Protein AF-A0A3R9ZEL8-F1 (afdb_monomer_lite)

Secondary structure (DSSP, 8-state):
----PSSEEEEEEE-HHHHTS-TTTSPBPSSSSSBP-EEEEEE-SSSTT-EEEEEE-TTGGG-HHHHHHHHHHHHHHHHHHHHHHHTT-

pLDDT: mean 86.23, std 9.23, range [44.94, 93.81]

Radius of gyration: 14.88 Å; chains: 1; bounding box: 33×32×41 Å

Sequence (89 aa):
MSSKSYPRVGRTSRQQKWDKLPPKAAPKCSACDQPARFRVDVEVNWFRGDDECGRACADHKNDAIALLAGIERHQAEQKALREAKAAQS

Structure (mmCIF, N/CA/C/O backbone):
data_AF-A0A3R9ZEL8-F1
#
_entry.id   AF-A0A3R9ZEL8-F1
#
loop_
_atom_site.group_PDB
_atom_site.id
_atom_site.type_symbol
_atom_site.label_atom_id
_atom_site.label_alt_id
_atom_site.label_comp_id
_atom_site.label_asym_id
_atom_site.label_entity_id
_atom_site.label_seq_id
_atom_site.pdbx_PDB_ins_code
_atom_site.Cartn_x
_atom_site.Cartn_y
_atom_site.Cartn_z
_atom_site.occupancy
_atom_site.B_iso_or_equiv
_atom_site.auth_seq_id
_atom_site.auth_comp_id
_atom_site.auth_asym_id
_atom_site.auth_atom_id
_atom_site.pdbx_PDB_model_num
ATOM 1 N N . MET A 1 1 ? 15.015 9.535 -25.948 1.00 44.94 1 MET A N 1
ATOM 2 C CA . MET A 1 1 ? 14.556 9.856 -24.580 1.00 44.94 1 MET A CA 1
ATOM 3 C C . MET A 1 1 ? 13.814 8.641 -24.054 1.00 44.94 1 MET A C 1
ATOM 5 O O . MET A 1 1 ? 12.850 8.238 -24.684 1.00 44.94 1 MET A O 1
ATOM 9 N N . SER A 1 2 ? 14.306 7.991 -22.995 1.00 49.91 2 SER A N 1
ATOM 10 C CA . SER A 1 2 ? 13.595 6.855 -22.392 1.00 49.91 2 SER A CA 1
ATOM 11 C C . SER A 1 2 ? 12.323 7.401 -21.747 1.00 49.91 2 SER A C 1
ATOM 13 O O . SER A 1 2 ? 12.397 8.111 -20.744 1.00 49.91 2 SER A O 1
ATOM 15 N N . SER A 1 3 ? 11.179 7.165 -22.387 1.00 58.12 3 SER A N 1
ATOM 16 C CA . SER A 1 3 ? 9.862 7.514 -21.868 1.00 58.12 3 SER A CA 1
ATOM 17 C C . SER A 1 3 ? 9.599 6.649 -20.641 1.00 58.12 3 SER A C 1
ATOM 19 O O . SER A 1 3 ? 9.082 5.538 -20.745 1.00 58.12 3 SER A O 1
ATOM 21 N N . LYS A 1 4 ? 10.027 7.119 -19.471 1.00 67.50 4 LYS A N 1
ATOM 22 C CA . LYS A 1 4 ? 9.636 6.506 -18.205 1.00 67.50 4 LYS A CA 1
ATOM 23 C C . LYS A 1 4 ? 8.126 6.682 -18.086 1.00 67.50 4 LYS A C 1
ATOM 25 O O . LYS A 1 4 ? 7.649 7.800 -17.921 1.00 67.50 4 LYS A O 1
ATOM 30 N N . SER A 1 5 ? 7.388 5.591 -18.260 1.00 78.94 5 SER A N 1
ATOM 31 C CA . SER A 1 5 ? 5.957 5.544 -17.991 1.00 78.94 5 SER A CA 1
ATOM 32 C C . SER A 1 5 ? 5.763 5.568 -16.480 1.00 78.94 5 SER A C 1
ATOM 34 O O . SER A 1 5 ? 6.271 4.689 -15.780 1.00 78.94 5 SER A O 1
ATOM 36 N N . TYR A 1 6 ? 5.065 6.588 -15.998 1.00 82.50 6 TYR A N 1
ATOM 37 C CA . TYR A 1 6 ? 4.626 6.706 -14.614 1.00 82.50 6 TYR A CA 1
ATOM 38 C C . TYR A 1 6 ? 3.134 6.348 -14.528 1.00 82.50 6 TYR A C 1
ATOM 40 O O . TYR A 1 6 ? 2.413 6.580 -15.502 1.00 82.50 6 TYR A O 1
ATOM 48 N N . PRO A 1 7 ? 2.657 5.794 -13.403 1.00 87.38 7 PRO A N 1
ATOM 49 C CA . PRO A 1 7 ? 3.406 5.471 -12.188 1.00 87.38 7 PRO A CA 1
ATOM 50 C C . PRO A 1 7 ? 4.297 4.233 -12.355 1.00 87.38 7 PRO A C 1
ATOM 52 O O . PRO A 1 7 ? 3.997 3.331 -13.139 1.00 87.38 7 PRO A O 1
ATOM 55 N N . ARG A 1 8 ? 5.401 4.172 -11.606 1.00 88.75 8 ARG A N 1
ATOM 56 C CA . ARG A 1 8 ? 6.321 3.024 -11.628 1.00 88.75 8 ARG A CA 1
ATOM 57 C C . ARG A 1 8 ? 6.768 2.626 -10.234 1.00 88.75 8 ARG A C 1
ATOM 59 O O . ARG A 1 8 ? 6.820 3.438 -9.317 1.00 88.75 8 ARG A O 1
ATOM 66 N N . VAL A 1 9 ? 7.151 1.360 -10.096 1.00 89.25 9 VAL A N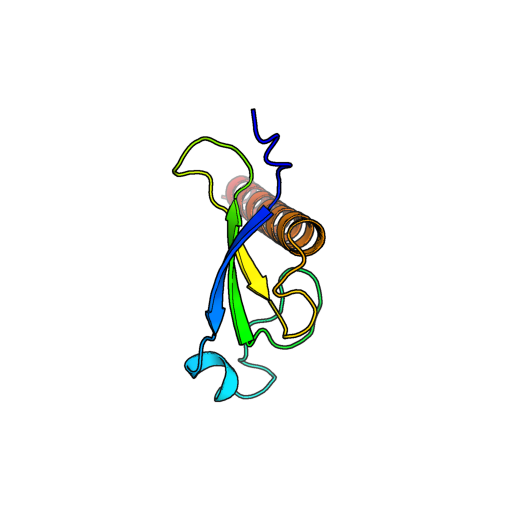 1
ATOM 67 C CA . VAL A 1 9 ? 7.775 0.880 -8.865 1.00 89.25 9 VAL A CA 1
ATOM 68 C C . VAL A 1 9 ? 9.199 1.420 -8.800 1.00 89.25 9 VAL A C 1
ATOM 70 O O . VAL A 1 9 ? 10.021 1.136 -9.676 1.00 89.25 9 VAL A O 1
ATOM 73 N N . GLY A 1 10 ? 9.464 2.212 -7.766 1.00 87.38 10 GLY A N 1
ATOM 74 C CA . GLY A 1 10 ? 10.791 2.667 -7.391 1.00 87.38 10 GLY A CA 1
ATOM 75 C C . GLY A 1 10 ? 11.463 1.613 -6.518 1.00 87.38 10 GLY A C 1
ATOM 76 O O . GLY A 1 10 ? 11.887 0.552 -6.987 1.00 87.38 10 GLY A O 1
ATOM 77 N N . ARG A 1 11 ? 11.564 1.884 -5.214 1.00 89.25 11 ARG A N 1
ATOM 78 C CA . ARG A 1 11 ? 12.249 0.998 -4.268 1.00 89.25 11 ARG A CA 1
ATOM 79 C C . ARG A 1 11 ? 11.285 0.012 -3.617 1.00 89.25 11 ARG A C 1
ATOM 81 O O . ARG A 1 11 ? 10.351 0.396 -2.927 1.00 89.25 11 ARG A O 1
ATOM 88 N N . THR A 1 12 ? 11.594 -1.278 -3.722 1.00 92.75 12 THR A N 1
ATOM 89 C CA . THR A 1 12 ? 10.900 -2.334 -2.970 1.00 92.75 12 THR A CA 1
ATOM 90 C C . THR A 1 12 ? 11.790 -2.861 -1.852 1.00 92.75 12 THR A C 1
ATOM 92 O O . THR A 1 12 ? 12.892 -3.347 -2.094 1.00 92.75 12 THR A O 1
ATOM 95 N N . SER A 1 13 ? 11.309 -2.784 -0.613 1.00 92.00 13 SER A N 1
ATOM 96 C CA . SER A 1 13 ? 12.044 -3.191 0.587 1.00 92.00 13 SER A CA 1
ATOM 97 C C . SER A 1 13 ? 11.233 -4.199 1.396 1.00 92.00 13 SER A C 1
ATOM 99 O O . SER A 1 13 ? 10.181 -3.862 1.945 1.00 92.00 13 SER A O 1
ATOM 101 N N . ARG A 1 14 ? 11.727 -5.434 1.529 1.00 91.94 14 ARG A N 1
ATOM 102 C CA . ARG A 1 14 ? 11.094 -6.434 2.403 1.00 91.94 14 ARG A CA 1
ATOM 103 C C . ARG A 1 14 ? 11.218 -6.014 3.867 1.00 91.94 14 ARG A C 1
ATOM 105 O O . ARG A 1 14 ? 12.305 -5.692 4.338 1.00 91.94 14 ARG A O 1
ATOM 112 N N . GLN A 1 15 ? 10.111 -6.052 4.599 1.00 90.38 15 GLN A N 1
ATOM 113 C CA . GLN A 1 15 ? 10.055 -5.691 6.010 1.00 90.38 15 GLN A CA 1
ATOM 114 C C . GLN A 1 15 ? 9.970 -6.960 6.856 1.00 90.38 15 GLN A C 1
ATOM 116 O O . GLN A 1 15 ? 8.887 -7.456 7.147 1.00 90.38 15 GLN A O 1
ATOM 121 N N . GLN A 1 16 ? 11.122 -7.465 7.305 1.00 87.12 16 GLN A N 1
ATOM 122 C CA . GLN A 1 16 ? 11.188 -8.672 8.146 1.00 87.12 16 GLN A CA 1
ATOM 123 C C . GLN A 1 16 ? 10.368 -8.551 9.440 1.00 87.12 16 GLN A C 1
ATOM 125 O O . GLN A 1 16 ? 9.889 -9.548 9.971 1.00 87.12 16 GLN A O 1
ATOM 130 N N . LYS A 1 17 ? 10.180 -7.324 9.943 1.00 87.25 17 LYS A N 1
ATOM 131 C CA . LYS A 1 17 ? 9.316 -7.057 11.097 1.00 87.25 17 LYS A CA 1
ATOM 132 C C . LYS A 1 17 ? 7.847 -7.396 10.832 1.00 87.25 17 LYS A C 1
ATOM 134 O O . LYS A 1 17 ? 7.163 -7.780 11.767 1.00 87.25 17 LYS A O 1
ATOM 139 N N . TRP A 1 18 ? 7.363 -7.273 9.594 1.00 86.38 18 TRP A N 1
ATOM 140 C CA . TRP A 1 18 ? 5.969 -7.573 9.248 1.00 86.38 18 TRP A CA 1
ATOM 141 C C . TRP A 1 18 ? 5.722 -9.071 9.112 1.00 86.38 18 TRP A C 1
ATOM 143 O O . TRP A 1 18 ? 4.663 -9.543 9.504 1.00 86.38 18 TRP A O 1
ATOM 153 N N . ASP A 1 19 ? 6.731 -9.822 8.667 1.00 80.38 19 ASP A N 1
ATOM 154 C CA . ASP A 1 19 ? 6.667 -11.285 8.568 1.00 80.38 19 ASP A CA 1
ATOM 155 C C . ASP A 1 19 ? 6.493 -11.968 9.940 1.00 80.38 19 ASP A C 1
ATOM 157 O O . ASP A 1 19 ? 5.976 -13.078 10.013 1.00 80.38 19 ASP A O 1
ATOM 161 N N . LYS A 1 20 ? 6.922 -11.311 11.027 1.00 83.12 20 LYS A N 1
ATOM 162 C CA . LYS A 1 20 ? 6.842 -11.830 12.404 1.00 83.12 20 LYS A CA 1
ATOM 163 C C . LYS A 1 20 ? 5.566 -11.420 13.146 1.00 83.12 20 LYS A C 1
ATOM 165 O O . LYS A 1 20 ? 5.358 -11.866 14.272 1.00 83.12 20 LYS A O 1
ATOM 170 N N . LEU A 1 21 ? 4.742 -10.546 12.565 1.00 84.25 21 LEU A N 1
ATOM 171 C CA . LEU A 1 21 ? 3.511 -10.090 13.208 1.00 84.25 21 LEU A CA 1
ATOM 172 C C . LEU A 1 21 ? 2.392 -11.125 13.028 1.00 84.25 21 LEU A C 1
ATOM 174 O O . LEU A 1 21 ? 2.293 -11.743 11.967 1.00 84.25 21 LEU A O 1
ATOM 178 N N . PRO A 1 2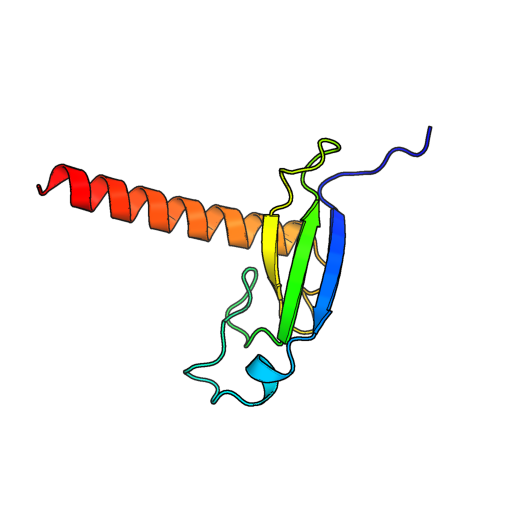2 ? 1.508 -11.296 14.028 1.00 82.88 22 PRO A N 1
ATOM 179 C CA . PRO A 1 22 ? 0.326 -12.127 13.856 1.00 82.88 22 PRO A CA 1
ATOM 180 C C . PRO A 1 22 ? -0.573 -11.546 12.747 1.00 82.88 22 PRO A C 1
ATOM 182 O O . PRO A 1 22 ? -0.615 -10.323 12.586 1.00 82.88 22 PRO A O 1
ATOM 185 N N . PRO A 1 23 ? -1.357 -12.370 12.022 1.00 75.50 23 PRO A N 1
ATOM 186 C CA . PRO A 1 23 ? -2.134 -11.933 10.853 1.00 75.50 23 PRO A CA 1
ATOM 187 C C . PRO A 1 23 ? -3.063 -10.740 11.110 1.00 75.50 23 PRO A C 1
ATOM 189 O O . PRO A 1 23 ? -3.293 -9.931 10.220 1.00 75.50 23 PRO A O 1
ATOM 192 N N . LYS A 1 24 ? -3.574 -10.608 12.342 1.00 79.00 24 LYS A N 1
ATOM 193 C CA . LYS A 1 24 ? -4.445 -9.500 12.761 1.00 79.00 24 LYS A CA 1
ATOM 194 C C . LYS A 1 24 ? -3.704 -8.181 13.019 1.00 79.00 24 LYS A C 1
ATOM 196 O O . LYS A 1 24 ? -4.330 -7.131 12.970 1.00 79.00 24 LYS A O 1
ATOM 201 N N . ALA A 1 25 ? -2.407 -8.233 13.325 1.00 81.81 25 ALA A N 1
ATOM 202 C CA . ALA A 1 25 ? -1.571 -7.056 13.585 1.00 81.81 25 ALA A CA 1
ATOM 203 C C . ALA A 1 25 ? -0.637 -6.724 12.411 1.00 81.81 25 ALA A C 1
ATOM 205 O O . ALA A 1 25 ? -0.039 -5.647 12.378 1.00 81.81 25 ALA A O 1
ATOM 206 N N . ALA A 1 26 ? -0.485 -7.649 11.460 1.00 84.69 26 ALA A N 1
ATOM 207 C CA . ALA A 1 26 ? 0.280 -7.412 10.255 1.00 84.69 26 ALA A CA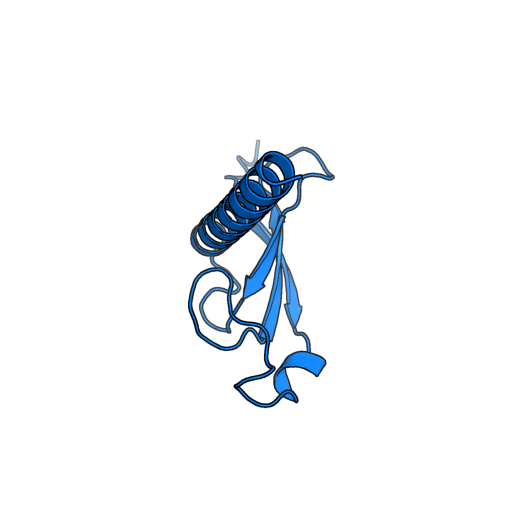 1
ATOM 208 C C . ALA A 1 26 ? -0.377 -6.287 9.436 1.00 84.69 26 ALA A C 1
ATOM 210 O O . ALA A 1 26 ? -1.602 -6.254 9.288 1.00 84.69 26 ALA A O 1
ATOM 211 N N . PRO A 1 27 ? 0.417 -5.352 8.894 1.00 88.94 27 PRO A N 1
ATOM 212 C CA . PRO A 1 27 ? -0.119 -4.356 7.984 1.00 88.94 27 PRO A CA 1
ATOM 213 C C . PRO A 1 27 ? -0.724 -5.048 6.763 1.00 88.94 27 PRO A C 1
ATOM 215 O O . PRO A 1 27 ? -0.162 -6.019 6.267 1.00 88.94 27 PRO A O 1
ATOM 218 N N . LYS A 1 28 ? -1.842 -4.532 6.260 1.00 92.25 28 LYS A N 1
ATOM 219 C CA . LYS A 1 28 ? -2.453 -5.015 5.020 1.00 92.25 28 LYS A CA 1
ATOM 220 C C . LYS A 1 28 ? -1.784 -4.397 3.799 1.00 92.25 28 LYS A C 1
ATOM 222 O O . LYS A 1 28 ? -1.166 -3.331 3.887 1.00 92.25 28 LYS A O 1
ATOM 227 N N . CYS A 1 29 ? -1.887 -5.088 2.674 1.00 93.44 29 CYS A N 1
ATOM 228 C CA . CYS A 1 29 ? -1.508 -4.542 1.386 1.00 93.44 29 CYS A CA 1
ATOM 229 C C . CYS A 1 29 ? -2.438 -3.370 1.020 1.00 93.44 29 CYS A C 1
ATOM 231 O O . CYS A 1 29 ? -3.618 -3.366 1.343 1.00 93.44 29 CYS A O 1
ATOM 233 N N . SER A 1 30 ? -1.899 -2.347 0.362 1.00 92.38 30 SER A N 1
ATOM 234 C CA . SER A 1 30 ? -2.679 -1.202 -0.113 1.00 92.38 30 SER A CA 1
ATOM 235 C C . SER A 1 30 ? -3.653 -1.609 -1.227 1.00 92.38 30 SER A C 1
ATOM 237 O O . SER A 1 30 ? -4.758 -1.079 -1.307 1.00 92.38 30 SER A O 1
ATOM 239 N N . ALA A 1 31 ? -3.263 -2.574 -2.066 1.00 90.69 31 ALA A N 1
ATOM 240 C CA . ALA A 1 31 ? -4.069 -3.058 -3.186 1.00 90.69 31 ALA A CA 1
ATOM 241 C C . ALA A 1 31 ? -5.100 -4.128 -2.775 1.00 90.69 31 ALA A C 1
ATOM 243 O O . ALA A 1 31 ? -6.162 -4.225 -3.385 1.00 90.69 31 ALA A O 1
ATOM 244 N N . CYS A 1 32 ? -4.809 -4.931 -1.745 1.00 90.75 32 CYS A N 1
ATOM 245 C CA . CYS A 1 32 ? -5.659 -6.046 -1.316 1.00 90.75 32 CYS A CA 1
ATOM 246 C C . CYS A 1 32 ? -5.599 -6.292 0.201 1.00 90.75 32 CYS A C 1
ATOM 248 O O . CYS A 1 32 ? -4.686 -5.848 0.883 1.00 90.75 32 CYS A O 1
ATOM 250 N N . ASP A 1 33 ? -6.515 -7.092 0.745 1.00 86.81 33 ASP A N 1
ATOM 251 C CA . ASP A 1 33 ? -6.574 -7.378 2.189 1.00 86.81 33 ASP A CA 1
ATOM 252 C C . ASP A 1 33 ? -5.523 -8.375 2.716 1.00 86.81 33 ASP A C 1
ATOM 254 O O . ASP A 1 33 ? -5.535 -8.725 3.899 1.00 86.81 33 ASP A O 1
ATOM 258 N N . GLN A 1 34 ? -4.599 -8.839 1.870 1.00 90.44 34 GLN A N 1
ATOM 259 C CA . GLN A 1 34 ? -3.539 -9.764 2.280 1.00 90.44 34 GLN A CA 1
ATOM 260 C C . GLN A 1 34 ? -2.494 -9.073 3.172 1.00 90.44 34 GLN A C 1
ATOM 262 O O . GLN A 1 34 ? -2.255 -7.869 3.031 1.00 90.44 34 GLN A O 1
ATOM 267 N N . PRO A 1 35 ? -1.810 -9.815 4.063 1.00 90.75 35 PRO A N 1
ATOM 268 C CA . PRO A 1 35 ? -0.741 -9.258 4.880 1.00 90.75 35 PRO A CA 1
ATOM 269 C C . PRO A 1 35 ? 0.412 -8.768 3.995 1.00 90.75 35 PRO A C 1
ATOM 271 O O . PRO A 1 35 ? 0.982 -9.505 3.184 1.00 90.75 35 PRO A O 1
ATOM 274 N N . ALA A 1 36 ? 0.766 -7.500 4.163 1.00 91.75 36 ALA A N 1
ATOM 275 C CA . ALA A 1 36 ? 1.888 -6.878 3.495 1.00 91.75 36 ALA A CA 1
ATOM 276 C C . ALA A 1 36 ? 3.209 -7.366 4.087 1.00 91.75 36 ALA A C 1
ATOM 278 O O . ALA A 1 36 ? 3.395 -7.437 5.301 1.00 91.75 36 ALA A O 1
ATOM 279 N N . ARG A 1 37 ? 4.163 -7.630 3.196 1.00 90.88 37 ARG A N 1
ATOM 280 C CA . ARG A 1 37 ? 5.536 -8.036 3.533 1.00 90.88 37 ARG A CA 1
ATOM 281 C C . ARG A 1 37 ? 6.578 -7.058 2.997 1.00 90.88 37 ARG A C 1
ATOM 283 O O . ARG A 1 37 ? 7.737 -7.088 3.410 1.00 90.88 37 ARG A O 1
ATOM 290 N N . PHE A 1 38 ? 6.174 -6.180 2.082 1.00 92.69 38 PHE A N 1
ATOM 291 C CA . PHE A 1 38 ? 7.056 -5.266 1.373 1.00 92.69 38 PHE A CA 1
ATOM 292 C C . PHE A 1 38 ? 6.573 -3.833 1.541 1.00 92.69 38 PHE A C 1
ATOM 294 O O . PHE A 1 38 ? 5.392 -3.543 1.364 1.00 92.69 38 PHE A O 1
ATOM 301 N N . ARG A 1 39 ? 7.494 -2.930 1.861 1.00 93.38 39 ARG A N 1
ATOM 302 C CA . ARG A 1 39 ? 7.291 -1.498 1.660 1.00 93.38 39 ARG A CA 1
ATOM 303 C C . ARG A 1 39 ? 7.733 -1.172 0.240 1.00 93.38 39 ARG A C 1
ATOM 305 O O . ARG A 1 39 ? 8.845 -1.550 -0.131 1.00 93.38 39 ARG A O 1
ATOM 312 N N . VAL A 1 40 ? 6.871 -0.517 -0.520 1.00 92.81 40 VAL A N 1
ATOM 313 C CA . VAL A 1 40 ? 7.118 -0.173 -1.919 1.00 92.81 40 VAL A CA 1
ATOM 314 C C . VAL A 1 40 ? 6.966 1.327 -2.079 1.00 92.81 40 VAL A C 1
ATOM 316 O O . VAL A 1 40 ? 5.934 1.875 -1.707 1.00 92.81 40 VAL A O 1
ATOM 319 N N . ASP A 1 41 ? 7.989 1.961 -2.629 1.00 92.00 41 ASP A N 1
ATOM 320 C CA . ASP A 1 41 ? 7.948 3.365 -3.011 1.00 92.00 41 ASP A CA 1
ATOM 321 C C . ASP A 1 41 ? 7.485 3.421 -4.478 1.00 92.00 41 ASP A C 1
ATOM 323 O O . ASP A 1 41 ? 8.093 2.801 -5.360 1.00 92.00 41 ASP A O 1
ATOM 327 N N . VAL A 1 42 ? 6.359 4.086 -4.718 1.00 90.44 42 VAL A N 1
ATOM 328 C CA . VAL A 1 42 ? 5.730 4.268 -6.026 1.00 90.44 42 VAL A CA 1
ATOM 329 C C . VAL A 1 42 ? 6.082 5.664 -6.514 1.00 90.44 42 VAL A C 1
ATOM 331 O O . VAL A 1 42 ? 5.622 6.658 -5.962 1.00 90.44 42 VAL A O 1
ATOM 334 N N . GLU A 1 43 ? 6.900 5.733 -7.560 1.00 89.44 43 GLU A N 1
ATOM 335 C CA . GLU A 1 43 ? 7.211 7.000 -8.214 1.00 89.44 43 GLU A CA 1
ATOM 336 C C . GLU A 1 43 ? 5.994 7.384 -9.069 1.00 89.44 43 GLU A C 1
ATOM 338 O O . GLU A 1 43 ? 5.638 6.657 -10.006 1.00 89.44 43 GLU A O 1
ATOM 343 N N . VAL A 1 44 ? 5.333 8.495 -8.739 1.00 87.56 44 VAL A N 1
ATOM 344 C CA . VAL A 1 44 ? 4.114 8.959 -9.432 1.00 87.56 44 VAL A CA 1
ATOM 345 C C . VAL A 1 44 ? 4.449 9.919 -10.575 1.00 87.56 44 VAL A C 1
ATOM 347 O O . VAL A 1 44 ? 3.731 9.992 -11.570 1.00 87.56 44 VAL A O 1
ATOM 350 N N . ASN A 1 45 ? 5.564 10.639 -10.470 1.00 83.69 45 ASN A N 1
ATOM 351 C CA . ASN A 1 45 ? 6.021 11.587 -11.476 1.00 83.69 45 ASN A CA 1
ATOM 352 C C . ASN A 1 45 ? 7.563 11.641 -11.520 1.00 83.69 45 ASN A C 1
ATOM 354 O O . ASN A 1 45 ? 8.262 10.892 -10.838 1.00 83.69 45 ASN A O 1
ATOM 358 N N . TRP A 1 46 ? 8.114 12.510 -12.370 1.00 78.38 46 TRP A N 1
ATOM 359 C CA . TRP A 1 46 ? 9.566 12.689 -12.480 1.00 78.38 46 TRP A CA 1
ATOM 360 C C . TRP A 1 46 ? 10.163 13.577 -11.372 1.00 78.38 46 TRP A C 1
ATOM 362 O O . TRP A 1 46 ? 11.388 13.600 -11.210 1.00 78.38 46 TRP A O 1
ATOM 372 N N . PHE A 1 47 ? 9.327 14.324 -10.644 1.00 76.25 47 PHE A N 1
ATOM 373 C CA . PHE A 1 47 ? 9.752 15.214 -9.573 1.00 76.25 47 PHE A CA 1
ATOM 374 C C . PHE A 1 47 ? 10.140 14.384 -8.348 1.00 76.25 47 PHE A C 1
ATOM 376 O O . PHE A 1 47 ? 9.341 13.662 -7.760 1.00 76.25 47 PHE A O 1
ATOM 383 N N . ARG A 1 48 ? 11.407 14.490 -7.942 1.00 63.88 48 ARG A N 1
ATOM 384 C CA . ARG A 1 48 ? 11.892 13.809 -6.738 1.00 63.88 48 ARG A CA 1
ATOM 385 C C . ARG A 1 48 ? 11.221 14.414 -5.506 1.00 63.88 48 ARG A C 1
ATOM 387 O O . ARG A 1 48 ? 11.455 15.585 -5.218 1.00 63.88 48 ARG A O 1
ATOM 394 N N . GLY A 1 49 ? 10.461 13.605 -4.770 1.00 68.19 49 GLY A N 1
ATOM 395 C CA . GLY A 1 49 ? 9.805 14.009 -3.521 1.00 68.19 49 GLY A CA 1
ATOM 396 C C . GLY A 1 49 ? 8.319 13.659 -3.446 1.00 68.19 49 GLY A C 1
ATOM 397 O O . GLY A 1 49 ? 7.818 13.510 -2.337 1.00 68.19 49 GLY A O 1
ATOM 398 N N . ASP A 1 50 ? 7.663 13.439 -4.589 1.00 77.69 50 ASP A N 1
ATOM 399 C CA . ASP A 1 50 ? 6.251 13.020 -4.678 1.00 77.69 50 ASP A CA 1
ATOM 400 C C . ASP A 1 50 ? 6.099 11.486 -4.748 1.00 77.69 50 ASP A C 1
ATOM 402 O O . ASP A 1 50 ? 5.170 10.954 -5.360 1.00 77.69 50 ASP A O 1
ATOM 406 N N . ASP A 1 51 ? 7.044 10.750 -4.161 1.00 83.69 51 ASP A N 1
ATOM 407 C CA . ASP A 1 51 ? 6.986 9.291 -4.144 1.00 83.69 51 ASP A CA 1
ATOM 408 C C . ASP A 1 51 ? 5.969 8.826 -3.096 1.00 83.69 51 ASP A C 1
ATOM 410 O O . ASP A 1 51 ? 6.093 9.105 -1.899 1.00 83.69 51 ASP A O 1
ATOM 414 N N . GLU A 1 52 ? 4.984 8.053 -3.538 1.00 89.56 52 GLU A N 1
ATOM 415 C CA . GLU A 1 52 ? 3.958 7.502 -2.666 1.00 89.56 52 GLU A CA 1
ATOM 416 C C . GLU A 1 52 ? 4.429 6.197 -2.025 1.00 89.56 52 GLU A C 1
ATOM 418 O O . GLU A 1 52 ? 4.974 5.302 -2.670 1.00 89.56 52 GLU A O 1
ATOM 423 N N . CYS A 1 53 ? 4.217 6.056 -0.718 1.00 90.50 53 CYS A N 1
ATOM 424 C CA . CYS A 1 53 ? 4.691 4.894 0.033 1.00 90.50 53 CYS A CA 1
ATOM 425 C C . CYS A 1 53 ? 3.566 3.880 0.261 1.00 90.50 53 CYS A C 1
ATOM 427 O O . CYS A 1 53 ? 2.722 4.035 1.146 1.00 90.50 53 CYS A O 1
ATOM 429 N N . GLY A 1 54 ? 3.610 2.782 -0.489 1.00 90.19 54 GLY A N 1
ATOM 430 C CA . GLY A 1 54 ? 2.679 1.666 -0.398 1.00 90.19 54 GLY A CA 1
ATOM 431 C C . GLY A 1 54 ? 3.160 0.511 0.477 1.00 90.19 54 GLY A C 1
ATOM 432 O O . GLY A 1 54 ? 4.353 0.292 0.716 1.00 90.19 54 GLY A O 1
ATOM 433 N N . ARG A 1 55 ? 2.198 -0.291 0.935 1.00 93.81 55 ARG A N 1
ATOM 434 C CA . ARG A 1 55 ? 2.441 -1.596 1.559 1.00 93.81 55 ARG A CA 1
ATOM 435 C C . ARG A 1 55 ? 1.972 -2.676 0.598 1.00 93.81 55 ARG A C 1
ATOM 437 O O . ARG A 1 55 ? 0.840 -2.633 0.133 1.00 93.81 55 ARG A O 1
ATOM 444 N N . ALA A 1 56 ? 2.809 -3.659 0.308 1.00 93.38 56 ALA A N 1
ATOM 445 C CA . ALA A 1 56 ? 2.514 -4.675 -0.691 1.00 93.38 56 ALA A CA 1
ATOM 446 C C . ALA A 1 56 ? 2.644 -6.098 -0.142 1.00 93.38 56 ALA A C 1
ATOM 448 O O . ALA A 1 56 ? 3.535 -6.404 0.663 1.00 93.38 56 ALA A O 1
ATOM 449 N N . CYS A 1 57 ? 1.760 -6.983 -0.604 1.00 93.38 57 CYS A N 1
ATOM 450 C CA . CYS A 1 57 ? 1.960 -8.426 -0.509 1.00 93.38 57 CYS A CA 1
ATOM 451 C C . CYS A 1 57 ? 3.006 -8.887 -1.544 1.00 93.38 57 CYS A C 1
ATOM 453 O O . CYS A 1 57 ? 3.567 -8.080 -2.286 1.00 93.38 57 CYS A O 1
ATOM 455 N N . ALA A 1 58 ? 3.307 -10.185 -1.582 1.00 90.94 58 ALA A N 1
ATOM 456 C CA . ALA A 1 58 ? 4.295 -10.728 -2.515 1.00 90.94 58 ALA A CA 1
ATOM 457 C C . ALA A 1 58 ? 3.899 -10.572 -3.994 1.00 90.94 58 ALA A C 1
ATOM 459 O O . ALA A 1 58 ? 4.799 -10.445 -4.827 1.00 90.94 58 ALA A O 1
ATOM 460 N N . ASP A 1 59 ? 2.596 -10.534 -4.278 1.00 92.38 59 ASP A N 1
ATOM 461 C CA . ASP A 1 59 ? 2.042 -10.476 -5.634 1.00 92.38 59 ASP A CA 1
ATOM 462 C C . ASP A 1 59 ? 2.013 -9.035 -6.159 1.00 92.38 59 ASP A C 1
ATOM 464 O O . ASP A 1 59 ? 2.521 -8.749 -7.238 1.00 92.38 59 ASP A O 1
ATOM 468 N N . HIS A 1 60 ? 1.531 -8.092 -5.344 1.00 92.31 60 HIS A N 1
ATOM 469 C CA . HIS A 1 60 ? 1.390 -6.684 -5.738 1.00 92.31 60 HIS A CA 1
ATOM 470 C C . HIS A 1 60 ? 2.661 -5.844 -5.553 1.00 92.31 60 HIS A C 1
ATOM 472 O O . HIS A 1 60 ? 2.648 -4.652 -5.832 1.00 92.31 60 HIS A O 1
ATOM 478 N N . LYS A 1 61 ? 3.781 -6.417 -5.087 1.00 90.75 61 LYS A N 1
ATOM 479 C CA . LYS A 1 61 ? 5.022 -5.651 -4.835 1.00 90.75 61 LYS A CA 1
ATOM 480 C C . LYS A 1 61 ? 5.589 -4.952 -6.078 1.00 90.75 61 LYS A C 1
ATOM 482 O O . LYS A 1 61 ? 6.326 -3.985 -5.936 1.00 90.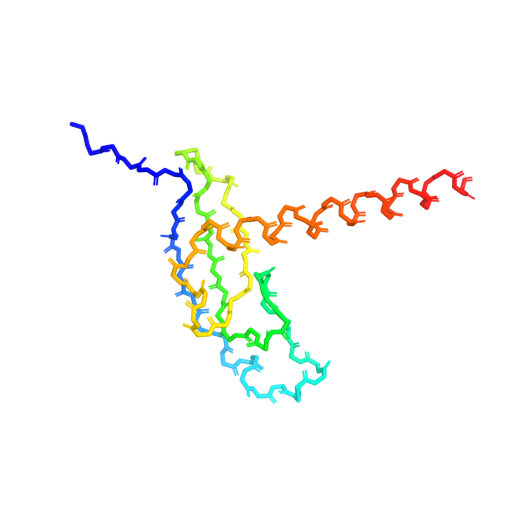75 61 LYS A O 1
ATOM 487 N N . ASN A 1 62 ? 5.259 -5.460 -7.264 1.00 90.81 62 ASN A N 1
ATOM 488 C CA . ASN A 1 62 ? 5.728 -4.946 -8.549 1.00 90.81 62 ASN A CA 1
ATOM 489 C C . ASN A 1 62 ? 4.623 -4.219 -9.339 1.00 90.81 62 ASN A C 1
ATOM 491 O O . ASN A 1 62 ? 4.867 -3.805 -10.469 1.00 90.81 62 ASN A O 1
ATOM 495 N N . ASP A 1 63 ? 3.426 -4.071 -8.769 1.00 91.81 63 ASP A N 1
ATOM 496 C CA . ASP A 1 63 ? 2.281 -3.460 -9.442 1.00 91.81 63 ASP A CA 1
ATOM 497 C C . ASP A 1 63 ? 2.077 -2.022 -8.948 1.00 91.81 63 ASP A C 1
ATOM 499 O O . ASP A 1 63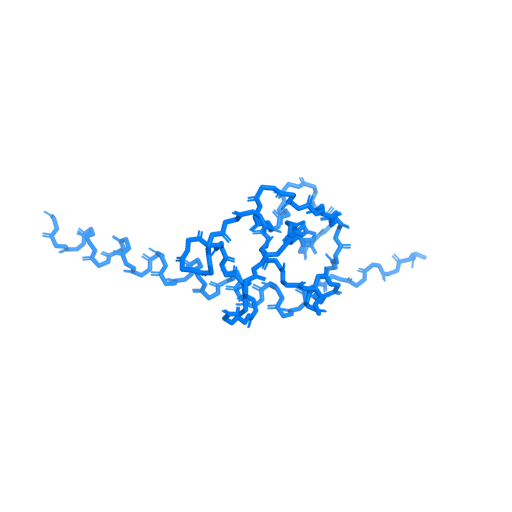 ? 1.410 -1.767 -7.944 1.00 91.81 63 ASP A O 1
ATOM 503 N N . ALA A 1 64 ? 2.694 -1.069 -9.650 1.00 90.25 64 ALA A N 1
ATOM 504 C CA . ALA A 1 64 ? 2.615 0.347 -9.300 1.00 90.25 64 ALA A CA 1
ATOM 505 C C . ALA A 1 64 ? 1.184 0.895 -9.378 1.00 90.25 64 ALA A C 1
ATOM 507 O O . ALA A 1 64 ? 0.810 1.728 -8.558 1.00 90.25 64 ALA A O 1
ATOM 508 N N . ILE A 1 65 ? 0.388 0.419 -10.340 1.00 91.31 65 ILE A N 1
ATOM 509 C CA . ILE A 1 65 ? -0.967 0.919 -10.587 1.00 91.31 65 ILE A CA 1
ATOM 510 C C . ILE A 1 65 ? -1.886 0.469 -9.454 1.00 91.31 65 ILE A C 1
ATOM 512 O O . ILE A 1 65 ? -2.567 1.294 -8.844 1.00 91.31 65 ILE A O 1
ATOM 516 N N . ALA A 1 66 ? -1.864 -0.825 -9.123 1.00 91.12 66 ALA A N 1
ATOM 517 C CA . ALA A 1 66 ? -2.689 -1.361 -8.047 1.00 91.12 66 ALA A CA 1
ATOM 518 C C . ALA A 1 66 ? -2.310 -0.765 -6.682 1.00 91.12 66 ALA A C 1
ATOM 520 O O . ALA A 1 66 ? -3.184 -0.468 -5.862 1.00 91.12 66 ALA A O 1
ATOM 521 N N . LEU A 1 67 ? -1.011 -0.564 -6.432 1.00 91.19 67 LEU A N 1
ATOM 522 C CA . LEU A 1 67 ? -0.546 0.060 -5.196 1.00 91.19 67 LEU A CA 1
ATOM 523 C C . LEU A 1 67 ? -0.967 1.525 -5.103 1.00 91.19 67 LEU A C 1
ATOM 525 O O . LEU A 1 67 ? -1.477 1.912 -4.053 1.00 91.19 67 LEU A O 1
ATOM 529 N N . LEU A 1 68 ? -0.802 2.308 -6.173 1.00 92.19 68 LEU A N 1
ATOM 530 C CA . LEU A 1 68 ? -1.179 3.720 -6.186 1.00 92.19 68 LEU A CA 1
ATOM 531 C C . LEU A 1 68 ? -2.680 3.900 -5.946 1.00 92.19 68 LEU A C 1
ATOM 533 O O . LEU A 1 68 ? -3.058 4.611 -5.020 1.00 92.19 68 LEU A O 1
ATOM 537 N N . ALA A 1 69 ? -3.525 3.170 -6.680 1.00 91.94 69 ALA A N 1
ATOM 538 C CA . ALA A 1 69 ? -4.977 3.226 -6.502 1.00 91.94 69 ALA A CA 1
ATOM 539 C C . ALA A 1 69 ? -5.398 2.891 -5.057 1.00 91.94 69 ALA A C 1
ATOM 541 O O . ALA A 1 69 ? -6.294 3.510 -4.480 1.00 91.94 69 ALA A O 1
ATOM 542 N N . GLY A 1 70 ? -4.719 1.920 -4.440 1.00 91.94 70 GLY A N 1
ATOM 543 C CA . GLY A 1 70 ? -4.929 1.564 -3.041 1.00 91.94 70 GLY A CA 1
ATOM 544 C C . GLY A 1 70 ? -4.520 2.662 -2.055 1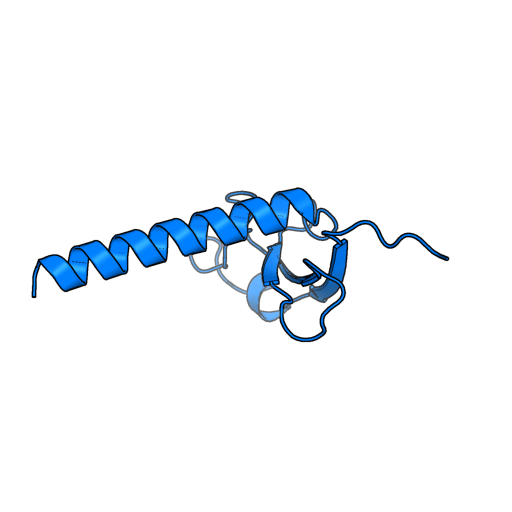.00 91.94 70 GLY A C 1
ATOM 545 O O . GLY A 1 70 ? -5.223 2.906 -1.073 1.00 91.94 70 GLY A O 1
ATOM 546 N N . ILE A 1 71 ? -3.388 3.326 -2.305 1.00 89.94 71 ILE A N 1
ATOM 547 C CA . ILE A 1 71 ? -2.888 4.440 -1.487 1.00 89.94 71 ILE A CA 1
ATOM 548 C C . ILE A 1 71 ? -3.850 5.627 -1.568 1.00 89.94 71 ILE A C 1
ATOM 550 O O . ILE A 1 71 ? -4.280 6.120 -0.526 1.00 89.94 71 ILE A O 1
ATOM 554 N N . GLU A 1 72 ? -4.239 6.031 -2.777 1.00 90.88 72 GLU A N 1
ATOM 555 C CA . GLU A 1 72 ? -5.159 7.148 -3.015 1.00 90.88 72 GLU A CA 1
ATOM 556 C C . GLU A 1 72 ? -6.507 6.926 -2.323 1.00 90.88 72 GLU A C 1
ATOM 558 O O . GLU A 1 72 ? -7.008 7.820 -1.637 1.00 90.88 72 GLU A O 1
ATOM 563 N N . ARG A 1 73 ? -7.064 5.708 -2.406 1.00 90.31 73 ARG A N 1
ATOM 564 C CA . ARG A 1 73 ? -8.296 5.342 -1.690 1.00 90.31 73 ARG A CA 1
ATOM 565 C C . ARG A 1 73 ? -8.154 5.549 -0.183 1.00 90.31 73 ARG A C 1
ATOM 567 O O . ARG A 1 73 ? -9.002 6.192 0.430 1.00 90.31 73 ARG A O 1
ATOM 574 N N . HIS A 1 74 ? -7.076 5.049 0.418 1.00 87.38 74 HIS A N 1
ATOM 575 C CA . HIS A 1 74 ? -6.852 5.214 1.853 1.00 87.38 74 HIS A CA 1
ATOM 576 C C . HIS A 1 74 ? -6.636 6.675 2.253 1.00 87.38 74 HIS A C 1
ATOM 578 O O . HIS A 1 74 ? -7.127 7.102 3.296 1.00 87.38 74 HIS A O 1
ATOM 584 N N . GLN A 1 75 ? -5.919 7.457 1.447 1.00 88.50 75 GLN A N 1
ATOM 585 C CA . GLN A 1 75 ? -5.746 8.886 1.700 1.00 88.50 75 GLN A CA 1
ATOM 586 C C . GLN A 1 75 ? -7.087 9.630 1.624 1.00 88.50 75 GLN A C 1
ATOM 588 O O . GLN A 1 75 ? -7.379 10.437 2.509 1.00 88.50 75 GLN A O 1
ATOM 593 N N . ALA A 1 76 ? -7.924 9.322 0.629 1.00 89.56 76 ALA A N 1
ATOM 594 C CA . ALA A 1 76 ? -9.259 9.896 0.481 1.00 89.56 76 ALA A CA 1
ATOM 595 C C . ALA A 1 76 ? -10.165 9.553 1.675 1.00 89.56 76 ALA A C 1
ATOM 597 O O . ALA A 1 76 ? -10.796 10.447 2.238 1.00 89.56 76 ALA A O 1
ATOM 598 N N . GLU A 1 77 ? -10.163 8.296 2.128 1.00 89.38 77 GLU A N 1
ATOM 599 C CA . GLU A 1 77 ? -10.882 7.862 3.335 1.00 89.38 77 GLU A CA 1
ATOM 600 C C . GLU A 1 77 ? -10.415 8.633 4.578 1.00 89.38 77 GLU A C 1
ATOM 602 O O . GLU A 1 77 ? -11.229 9.143 5.347 1.00 89.38 77 GLU A O 1
ATOM 607 N N . GLN A 1 78 ? -9.099 8.766 4.779 1.00 88.62 78 GLN A N 1
ATOM 608 C CA . GLN A 1 78 ? -8.547 9.504 5.920 1.00 88.62 78 GLN A CA 1
ATOM 609 C C . GLN A 1 78 ? -8.870 10.997 5.856 1.00 88.62 78 GLN A C 1
ATOM 611 O O . GLN A 1 78 ? -9.153 11.603 6.890 1.00 88.62 78 GLN A O 1
ATOM 616 N N . LYS A 1 79 ? -8.838 11.594 4.663 1.00 90.94 79 LYS A N 1
ATOM 617 C CA . LYS A 1 79 ? -9.216 12.991 4.449 1.00 90.94 79 LYS A CA 1
ATOM 618 C C . LYS A 1 79 ? -10.693 13.206 4.781 1.00 90.94 79 LYS A C 1
ATOM 620 O O . LYS A 1 79 ? -10.984 14.059 5.614 1.00 90.94 79 LYS A O 1
ATOM 625 N N . ALA A 1 80 ? -11.586 12.375 4.244 1.00 90.81 80 ALA A N 1
ATOM 626 C CA . ALA A 1 80 ? -13.018 12.435 4.533 1.00 90.81 80 ALA A CA 1
ATOM 627 C C . ALA A 1 80 ? -13.307 12.276 6.036 1.00 90.81 80 ALA A C 1
ATOM 629 O O . ALA A 1 80 ? -14.095 13.025 6.607 1.00 90.81 80 ALA A O 1
ATOM 630 N N . LEU A 1 81 ? -12.613 11.353 6.714 1.00 91.00 81 LEU A N 1
ATOM 631 C CA . LEU A 1 81 ? -12.726 11.178 8.166 1.00 91.00 81 LEU A CA 1
ATOM 632 C C . LEU A 1 81 ? -12.237 12.402 8.953 1.00 91.00 81 LEU A C 1
ATOM 634 O O . LEU A 1 81 ? -12.814 12.730 9.989 1.00 91.00 81 LEU A O 1
ATOM 638 N N . ARG A 1 82 ? -11.165 13.066 8.506 1.00 90.62 82 ARG A N 1
ATOM 639 C CA . ARG A 1 82 ? -10.651 14.291 9.143 1.00 90.62 82 ARG A CA 1
ATOM 640 C C . ARG A 1 82 ? -11.610 15.459 8.961 1.00 90.62 82 ARG A C 1
ATOM 642 O O . ARG A 1 82 ? -11.872 16.159 9.931 1.00 90.62 82 ARG A O 1
ATOM 649 N N . GLU A 1 83 ? -12.150 15.633 7.761 1.00 90.31 83 GLU A N 1
ATOM 650 C CA . GLU A 1 83 ? -13.137 16.673 7.455 1.00 90.31 83 GLU A CA 1
ATOM 651 C C . GLU A 1 83 ? -14.432 16.459 8.248 1.00 90.31 83 GLU A C 1
ATOM 653 O O . GLU A 1 83 ? -14.923 17.390 8.879 1.00 90.31 83 GLU A O 1
ATOM 658 N N . ALA A 1 84 ? -14.931 15.220 8.322 1.00 91.00 84 ALA A N 1
ATOM 659 C CA . ALA A 1 84 ? -16.104 14.886 9.128 1.00 91.00 84 ALA A CA 1
ATOM 660 C C . ALA A 1 84 ? -15.891 15.167 10.624 1.00 91.00 84 ALA A C 1
ATOM 662 O O . ALA A 1 84 ? -16.805 15.640 11.294 1.00 91.00 84 ALA A O 1
ATOM 663 N N . LYS A 1 85 ? -14.687 14.904 11.151 1.00 91.12 85 LYS A N 1
ATOM 664 C CA . LYS A 1 85 ? -14.333 15.239 12.539 1.00 91.12 85 LYS A CA 1
ATOM 665 C C . LYS A 1 85 ? -14.230 16.745 12.762 1.00 91.12 85 LYS A C 1
ATOM 667 O O . LYS A 1 85 ? -14.723 17.219 13.774 1.00 91.12 85 LYS A O 1
ATOM 672 N N . ALA A 1 86 ? -13.626 17.476 11.825 1.00 88.38 86 ALA A N 1
ATOM 673 C CA . ALA A 1 86 ? -13.497 18.930 11.901 1.00 88.38 86 ALA A CA 1
ATOM 674 C C . ALA A 1 86 ? -14.853 19.650 11.811 1.00 88.38 86 ALA A C 1
ATOM 676 O O . ALA A 1 86 ? -15.014 20.709 12.395 1.00 88.38 86 ALA A O 1
ATOM 677 N N . ALA A 1 87 ? -15.837 19.076 11.113 1.00 82.62 87 ALA A N 1
ATOM 678 C CA . ALA A 1 87 ? -17.199 19.609 11.057 1.00 82.62 87 ALA A CA 1
ATOM 679 C C . ALA A 1 87 ? -18.027 19.342 12.333 1.00 82.62 87 ALA A C 1
ATOM 681 O O . ALA A 1 87 ? -19.086 19.939 12.506 1.00 82.62 87 ALA A O 1
ATOM 682 N N . GLN A 1 88 ? -17.580 18.425 13.200 1.00 77.00 88 GLN A N 1
ATOM 683 C CA . GLN A 1 88 ? -18.234 18.088 14.476 1.00 77.00 88 GLN A CA 1
ATOM 684 C C . GLN A 1 88 ? -17.637 18.837 15.680 1.00 77.00 88 GLN A C 1
ATOM 686 O O . GLN A 1 88 ? -18.173 18.723 16.782 1.00 77.00 88 GLN A O 1
ATOM 691 N N . SER A 1 89 ? -16.531 19.559 15.478 1.00 63.78 89 SER A N 1
ATOM 692 C CA . SER A 1 89 ? -15.822 20.377 16.473 1.00 63.78 89 SER A CA 1
ATOM 693 C C . SER A 1 89 ? -16.044 21.858 16.224 1.00 63.78 89 SER A C 1
ATOM 695 O O . SER A 1 89 ? -16.313 22.577 17.208 1.00 63.78 89 SER A O 1
#

Foldseek 3Di:
DPPPDPFFWDDKDFDVVLVPDDQVPADAWLLDRGRFGIWIFTRGDPDPPPTDITTHDPVCNGPNPSRVVSSVVVVVVVVVVVVVVVVVD